Protein AF-A0A455U4U6-F1 (afdb_monomer_lite)

Structure (mmCIF, N/CA/C/O backbone):
data_AF-A0A455U4U6-F1
#
_entry.id   AF-A0A455U4U6-F1
#
loop_
_atom_site.group_PDB
_atom_site.id
_atom_site.type_symbol
_atom_site.label_atom_id
_atom_site.label_alt_id
_atom_site.label_comp_id
_atom_site.label_asym_id
_atom_site.label_entity_id
_atom_site.label_seq_id
_atom_site.pdbx_PDB_ins_code
_atom_site.Cartn_x
_atom_site.Cartn_y
_atom_site.Cartn_z
_atom_site.occupancy
_atom_site.B_iso_or_equiv
_atom_site.auth_seq_id
_atom_site.auth_comp_id
_atom_site.auth_asym_id
_atom_site.auth_atom_id
_atom_site.pdbx_PDB_model_num
ATOM 1 N N . MET A 1 1 ? -2.563 5.714 -1.854 1.00 68.12 1 MET A N 1
ATOM 2 C CA . MET A 1 1 ? -1.925 6.134 -3.123 1.00 68.12 1 MET A CA 1
ATOM 3 C C . MET A 1 1 ? -0.407 5.949 -3.136 1.00 68.12 1 MET A C 1
ATOM 5 O O . MET A 1 1 ? 0.048 5.302 -4.060 1.00 68.12 1 MET A O 1
ATOM 9 N N . ALA A 1 2 ? 0.357 6.394 -2.128 1.00 83.75 2 ALA A N 1
ATOM 10 C CA . ALA A 1 2 ? 1.831 6.289 -2.020 1.00 83.75 2 ALA A CA 1
ATOM 11 C C . ALA A 1 2 ? 2.559 5.250 -2.913 1.00 83.75 2 ALA A C 1
ATOM 13 O O . ALA A 1 2 ? 3.263 5.619 -3.844 1.00 83.75 2 ALA A O 1
ATOM 14 N N . ILE A 1 3 ? 2.403 3.942 -2.672 1.00 90.94 3 ILE A N 1
ATOM 15 C CA . ILE A 1 3 ? 3.141 2.926 -3.449 1.00 90.94 3 ILE A CA 1
ATOM 16 C C . ILE A 1 3 ? 2.662 2.820 -4.901 1.00 90.94 3 ILE A C 1
ATOM 18 O O . ILE A 1 3 ? 3.487 2.693 -5.801 1.00 90.94 3 ILE A O 1
ATOM 22 N N . LEU A 1 4 ? 1.363 2.961 -5.163 1.00 93.06 4 LEU A N 1
ATOM 23 C CA . LEU A 1 4 ? 0.830 2.994 -6.530 1.00 93.06 4 LEU A CA 1
ATOM 24 C C . LEU A 1 4 ? 1.320 4.221 -7.314 1.00 93.06 4 LEU A C 1
ATOM 26 O O . LEU A 1 4 ? 1.362 4.184 -8.538 1.00 93.06 4 LEU A O 1
ATOM 30 N N . GLU A 1 5 ? 1.746 5.295 -6.643 1.00 93.19 5 GLU A N 1
ATOM 31 C CA . GLU A 1 5 ? 2.332 6.464 -7.312 1.00 93.19 5 GLU A CA 1
ATOM 32 C C . GLU A 1 5 ? 3.723 6.185 -7.890 1.00 93.19 5 GLU A C 1
ATOM 34 O O . GLU A 1 5 ? 4.144 6.872 -8.825 1.00 93.19 5 GLU A O 1
ATOM 39 N N . THR A 1 6 ? 4.411 5.154 -7.386 1.00 92.88 6 THR A N 1
ATOM 40 C CA . THR A 1 6 ? 5.715 4.716 -7.910 1.00 92.88 6 THR A CA 1
ATOM 41 C C . THR A 1 6 ? 5.604 4.049 -9.284 1.00 92.88 6 THR A C 1
ATOM 43 O O . THR A 1 6 ? 6.585 4.017 -10.028 1.00 92.88 6 THR A O 1
ATOM 46 N N . ARG A 1 7 ? 4.398 3.603 -9.662 1.00 93.44 7 ARG A N 1
ATOM 4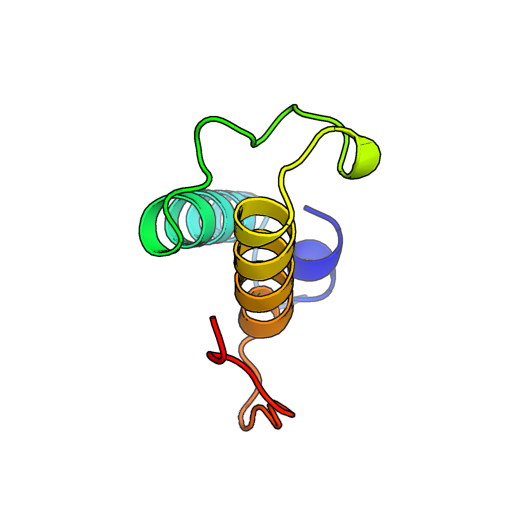7 C CA . ARG A 1 7 ? 4.071 3.044 -10.978 1.00 93.44 7 ARG A CA 1
ATOM 48 C C . ARG A 1 7 ? 3.849 4.155 -11.998 1.00 93.44 7 ARG A C 1
ATOM 50 O O . ARG A 1 7 ? 2.763 4.733 -12.104 1.00 93.44 7 ARG A O 1
ATOM 57 N N . LYS A 1 8 ? 4.918 4.522 -12.705 1.00 92.94 8 LYS A N 1
ATOM 58 C CA . LYS A 1 8 ? 4.937 5.641 -13.667 1.00 92.94 8 LYS A CA 1
ATOM 59 C C . LYS A 1 8 ? 4.121 5.368 -14.931 1.00 92.94 8 LYS A C 1
ATOM 61 O O . LYS A 1 8 ? 3.743 6.312 -15.612 1.00 92.94 8 LYS A O 1
ATOM 66 N N . GLU A 1 9 ? 3.863 4.104 -15.231 1.00 95.31 9 GLU A N 1
ATOM 67 C CA . GLU A 1 9 ? 3.055 3.643 -16.354 1.00 95.31 9 GLU A CA 1
ATOM 68 C C . GLU A 1 9 ? 1.546 3.817 -16.132 1.00 95.31 9 GLU A C 1
ATOM 70 O O . GLU A 1 9 ? 0.796 3.830 -17.102 1.00 95.31 9 GLU A O 1
ATOM 75 N N . LEU A 1 10 ? 1.102 3.979 -14.879 1.00 95.50 10 LEU A N 1
ATOM 76 C CA . LEU A 1 10 ? -0.307 4.159 -14.538 1.00 95.50 10 LEU A CA 1
ATOM 77 C C . LEU A 1 10 ? -0.675 5.638 -14.436 1.00 95.50 10 LEU A C 1
ATOM 79 O O . LEU A 1 10 ? -0.015 6.403 -13.720 1.00 95.50 10 LEU A O 1
ATOM 83 N N . ASN A 1 11 ? -1.786 6.025 -15.066 1.00 96.31 11 ASN A N 1
ATOM 84 C CA . ASN A 1 11 ? -2.379 7.340 -14.846 1.00 96.31 11 ASN A CA 1
ATOM 85 C C . ASN A 1 11 ? -3.131 7.384 -13.494 1.00 96.31 11 ASN A C 1
ATOM 87 O O . ASN A 1 11 ? -3.252 6.384 -12.786 1.00 96.31 11 ASN A O 1
ATOM 91 N N . ARG A 1 12 ? -3.637 8.559 -13.097 1.00 95.00 12 ARG A N 1
ATOM 92 C CA . ARG A 1 12 ? -4.351 8.717 -11.818 1.00 95.00 12 ARG A CA 1
ATOM 93 C C . ARG A 1 12 ? -5.577 7.803 -11.697 1.00 95.00 12 ARG A C 1
ATOM 95 O O . ARG A 1 12 ? -5.757 7.201 -10.644 1.00 95.00 12 ARG A O 1
ATOM 102 N N . SER A 1 13 ? -6.383 7.703 -12.750 1.00 96.81 13 SER A N 1
ATOM 103 C CA . SER A 1 13 ? -7.582 6.864 -12.763 1.00 96.81 13 SER A CA 1
ATOM 104 C C . SER A 1 13 ? -7.221 5.383 -12.674 1.00 96.81 13 SER A C 1
ATOM 106 O O . SER A 1 13 ? -7.824 4.671 -11.878 1.00 96.81 13 SER A O 1
ATOM 108 N N . ASP A 1 14 ? -6.181 4.936 -13.384 1.00 96.62 14 ASP A N 1
ATOM 109 C CA . ASP A 1 14 ? -5.721 3.542 -13.313 1.00 96.62 14 ASP A CA 1
ATOM 110 C C . ASP A 1 14 ? -5.213 3.196 -11.904 1.00 96.62 14 ASP A C 1
ATOM 112 O O . ASP A 1 14 ? -5.457 2.106 -11.389 1.00 96.62 14 ASP A O 1
ATOM 116 N N . ARG A 1 15 ? -4.525 4.138 -11.242 1.00 95.88 15 ARG A N 1
ATOM 117 C CA . ARG A 1 15 ? -4.076 3.971 -9.849 1.00 95.88 15 ARG A CA 1
ATOM 118 C C . ARG A 1 15 ? -5.253 3.881 -8.885 1.00 95.88 15 ARG A C 1
ATOM 120 O O . ARG A 1 15 ? -5.203 3.073 -7.964 1.00 95.88 15 ARG A O 1
ATOM 127 N N . GLU A 1 16 ? -6.284 4.699 -9.077 1.00 96.00 16 GLU A N 1
ATOM 128 C CA . GLU A 1 16 ? -7.508 4.651 -8.271 1.00 96.00 16 GLU A CA 1
ATOM 129 C C . GLU A 1 16 ? -8.240 3.317 -8.483 1.00 96.00 16 GLU A C 1
ATOM 131 O O . GLU A 1 16 ? -8.560 2.644 -7.509 1.00 96.00 16 GLU A O 1
A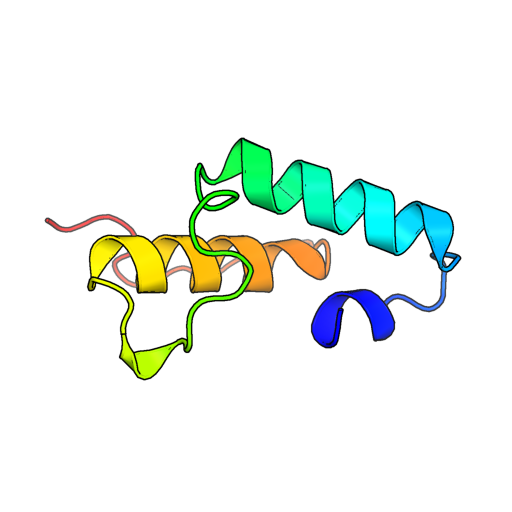TOM 136 N N . GLN A 1 17 ? -8.388 2.855 -9.727 1.00 96.75 17 GLN A N 1
ATOM 137 C CA . GLN A 1 17 ? -8.969 1.540 -10.021 1.00 96.75 17 GLN A CA 1
ATOM 138 C C . GLN A 1 17 ? -8.168 0.400 -9.387 1.00 96.75 17 GLN A C 1
ATOM 140 O O . GLN A 1 17 ? -8.741 -0.497 -8.770 1.00 96.75 17 GLN A O 1
ATOM 145 N N . ARG A 1 18 ? -6.833 0.439 -9.490 1.00 95.94 18 ARG A N 1
ATOM 146 C CA . ARG A 1 18 ? -5.975 -0.589 -8.889 1.00 95.94 18 ARG A CA 1
ATOM 147 C C . ARG A 1 18 ? -6.041 -0.572 -7.365 1.00 95.94 18 ARG A C 1
ATOM 149 O O . ARG A 1 18 ? -5.989 -1.637 -6.756 1.00 95.94 18 ARG A O 1
ATOM 156 N N . LEU A 1 19 ? -6.148 0.612 -6.760 1.00 96.25 19 LEU A N 1
ATOM 157 C CA . LEU A 1 19 ? -6.347 0.761 -5.321 1.00 96.25 19 LEU A CA 1
ATOM 158 C C . LEU A 1 19 ? -7.647 0.088 -4.884 1.00 96.25 19 LEU A C 1
ATOM 160 O O . LEU A 1 19 ? -7.598 -0.741 -3.983 1.00 96.25 19 LEU A O 1
ATOM 164 N N . GLU A 1 20 ? -8.773 0.425 -5.515 1.00 96.81 20 GLU A N 1
ATOM 165 C CA . GLU A 1 20 ? -10.075 -0.138 -5.141 1.00 96.81 20 GLU A CA 1
ATOM 166 C C . GLU A 1 20 ? -10.092 -1.664 -5.329 1.00 96.81 20 GLU A C 1
ATOM 168 O O . GLU A 1 20 ? -10.485 -2.379 -4.411 1.00 96.81 20 GLU A O 1
ATOM 173 N N . ALA A 1 21 ? -9.524 -2.179 -6.427 1.00 96.94 21 ALA A N 1
ATOM 174 C CA . ALA A 1 21 ? -9.393 -3.623 -6.642 1.00 96.94 21 ALA A CA 1
ATOM 175 C C . ALA A 1 21 ? -8.590 -4.315 -5.522 1.00 96.94 21 ALA A C 1
ATOM 177 O O . ALA A 1 21 ? -9.020 -5.326 -4.979 1.00 96.94 21 ALA A O 1
ATOM 178 N N . LEU A 1 22 ? -7.447 -3.747 -5.114 1.00 96.19 22 LEU A N 1
ATOM 179 C CA . LEU A 1 22 ? -6.645 -4.297 -4.014 1.00 96.19 22 LEU A CA 1
ATOM 180 C C . LEU A 1 22 ? -7.368 -4.218 -2.662 1.00 96.19 22 LEU A C 1
ATOM 182 O O . LEU A 1 22 ? -7.182 -5.090 -1.817 1.00 96.19 22 LEU A O 1
ATOM 186 N N . LEU A 1 23 ? -8.165 -3.176 -2.421 1.00 96.38 23 LEU A N 1
ATOM 187 C CA . LEU A 1 23 ? -8.940 -3.073 -1.186 1.00 96.38 23 LEU A CA 1
ATOM 188 C C . LEU A 1 23 ? -10.028 -4.153 -1.115 1.00 96.38 23 LEU A C 1
ATOM 190 O O . LEU A 1 23 ? -10.224 -4.750 -0.051 1.00 96.38 23 LEU A O 1
ATOM 194 N N . GLU A 1 24 ? -10.691 -4.419 -2.240 1.00 96.94 24 GLU A N 1
ATOM 195 C CA . GLU A 1 24 ? -11.719 -5.452 -2.373 1.00 96.94 24 GLU A CA 1
ATOM 196 C C . GLU A 1 24 ? -11.133 -6.865 -2.269 1.00 96.94 24 GLU A C 1
ATOM 198 O O . GLU A 1 24 ? -11.591 -7.638 -1.423 1.00 96.94 24 GLU A O 1
ATOM 203 N N . ASP A 1 25 ? 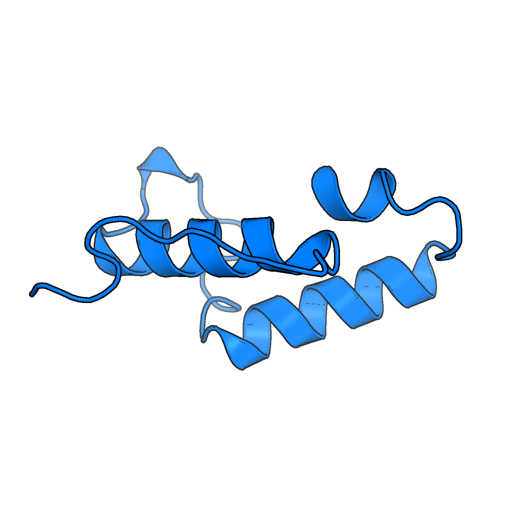-10.080 -7.168 -3.039 1.00 95.44 25 ASP A N 1
ATOM 204 C CA . ASP A 1 25 ? -9.405 -8.476 -3.075 1.00 95.44 25 ASP A CA 1
ATOM 205 C C . ASP A 1 25 ? -8.920 -8.917 -1.684 1.00 95.44 25 ASP A C 1
ATOM 207 O O . ASP A 1 25 ? -8.936 -10.101 -1.345 1.00 95.44 25 ASP A O 1
ATOM 211 N N . PHE A 1 26 ? -8.497 -7.958 -0.855 1.00 94.50 26 PHE A N 1
ATOM 212 C CA . PHE A 1 26 ? -7.994 -8.211 0.497 1.00 94.50 26 PHE A CA 1
ATOM 213 C C . PHE A 1 26 ? -9.030 -7.975 1.601 1.00 94.50 26 PHE A C 1
ATOM 215 O O . PHE A 1 26 ? -8.694 -8.095 2.783 1.00 94.50 26 PHE A O 1
ATOM 222 N N . HIS A 1 27 ? -10.281 -7.662 1.250 1.00 95.31 27 HIS A N 1
ATOM 223 C CA . HIS A 1 27 ? -11.368 -7.386 2.195 1.00 95.31 27 HIS A CA 1
ATOM 224 C C . HIS A 1 27 ? -10.973 -6.352 3.266 1.00 95.31 27 HIS A C 1
ATOM 226 O O . HIS A 1 27 ? -11.105 -6.581 4.475 1.00 95.31 27 HIS A O 1
ATOM 232 N N . ILE A 1 28 ? -10.414 -5.227 2.816 1.00 96.25 28 ILE A N 1
ATOM 233 C CA . ILE A 1 28 ? -9.944 -4.117 3.661 1.00 96.25 28 ILE A CA 1
ATOM 234 C C . ILE A 1 28 ? -10.553 -2.765 3.258 1.00 96.25 28 ILE A C 1
ATOM 236 O O . ILE A 1 28 ? -10.143 -1.724 3.769 1.00 96.25 28 ILE A O 1
ATOM 240 N N . THR A 1 29 ? -11.566 -2.747 2.388 1.00 97.12 29 THR A N 1
ATOM 241 C CA . THR A 1 29 ? -12.271 -1.518 1.985 1.00 97.12 29 THR A CA 1
ATOM 242 C C . THR A 1 29 ? -12.849 -0.754 3.181 1.00 97.12 29 THR A C 1
ATOM 244 O O . THR A 1 29 ? -12.792 0.473 3.214 1.00 97.12 29 THR A O 1
ATOM 247 N N . HIS A 1 30 ? -13.345 -1.455 4.208 1.00 95.56 30 HIS A N 1
ATOM 248 C CA . HIS A 1 30 ? -13.948 -0.851 5.406 1.00 95.56 30 HIS A CA 1
ATOM 249 C C . HIS A 1 30 ? -12.949 -0.136 6.323 1.00 95.56 30 HIS A C 1
ATOM 251 O O . HIS A 1 30 ? -13.366 0.651 7.167 1.00 95.56 30 HIS A O 1
ATOM 257 N N . ILE A 1 31 ? -11.646 -0.391 6.170 1.00 95.31 31 ILE A N 1
ATOM 258 C CA . ILE A 1 31 ? -10.585 0.230 6.978 1.00 95.31 31 ILE A CA 1
ATOM 259 C C . ILE A 1 31 ? -9.752 1.252 6.202 1.00 95.31 31 ILE A C 1
ATOM 261 O O . ILE A 1 31 ? -8.728 1.703 6.710 1.00 95.31 31 ILE A O 1
ATOM 265 N N . ARG A 1 32 ? -10.167 1.627 4.985 1.00 94.50 32 ARG A N 1
ATOM 266 C CA . ARG A 1 32 ? -9.398 2.501 4.080 1.00 94.50 32 ARG A CA 1
ATOM 267 C C . ARG A 1 32 ? -8.946 3.826 4.706 1.00 94.50 32 ARG A C 1
ATOM 269 O O . ARG A 1 32 ? -7.854 4.295 4.396 1.00 94.50 32 ARG A O 1
ATOM 276 N N . ASP A 1 33 ? -9.762 4.388 5.596 1.00 94.94 33 ASP A N 1
ATOM 277 C CA . ASP A 1 33 ? -9.526 5.689 6.232 1.00 94.94 33 ASP A CA 1
ATOM 278 C C . ASP A 1 33 ? -9.065 5.553 7.695 1.00 94.94 33 ASP A C 1
ATOM 280 O O . ASP A 1 33 ? -8.837 6.550 8.384 1.00 94.94 33 ASP A O 1
ATOM 284 N N . ASN A 1 34 ? -8.894 4.320 8.184 1.00 95.06 34 ASN A N 1
ATOM 285 C CA . ASN A 1 34 ? -8.421 4.066 9.538 1.00 95.06 34 ASN A CA 1
ATOM 286 C C . ASN A 1 34 ? -6.905 4.280 9.628 1.00 95.06 34 ASN A C 1
ATOM 288 O O . ASN A 1 34 ? -6.138 3.940 8.725 1.00 95.06 34 ASN A O 1
ATOM 292 N N . LEU A 1 35 ? -6.442 4.783 10.774 1.00 93.12 35 LEU A N 1
ATOM 293 C CA . LEU A 1 35 ? -5.011 4.867 11.051 1.00 93.12 35 LEU A CA 1
ATOM 294 C C . LEU A 1 35 ? -4.418 3.457 11.150 1.00 93.12 35 LEU A C 1
ATOM 296 O O . LEU A 1 35 ? -4.945 2.602 11.853 1.00 93.12 35 LEU A O 1
ATOM 300 N N . GLY A 1 36 ? -3.256 3.219 10.537 1.00 88.31 36 GLY A N 1
ATOM 301 C CA . GLY A 1 36 ? -2.604 1.899 10.581 1.00 88.31 36 GLY A CA 1
ATOM 302 C C . GLY A 1 36 ? -2.369 1.359 12.004 1.00 88.31 36 GLY A C 1
ATOM 303 O O . GLY A 1 36 ? -2.368 0.146 12.227 1.00 88.31 36 GLY A O 1
ATOM 304 N N . MET A 1 37 ? -2.227 2.256 12.988 1.00 91.88 37 MET A N 1
ATOM 305 C CA . MET A 1 37 ? -2.084 1.910 14.407 1.00 91.88 37 MET A CA 1
ATOM 306 C C . MET A 1 37 ? -3.355 1.317 15.031 1.00 91.88 37 MET A C 1
ATOM 308 O O . MET A 1 37 ? -3.228 0.541 15.971 1.00 91.88 37 MET A O 1
ATOM 312 N N . SER A 1 38 ? -4.547 1.641 14.516 1.00 94.19 38 SER A N 1
ATOM 313 C CA . SER A 1 38 ? -5.831 1.159 15.045 1.00 94.19 38 SER A CA 1
ATOM 314 C C . SER A 1 38 ? -6.300 -0.161 14.427 1.00 94.19 38 SER A C 1
ATOM 316 O O . SER A 1 38 ? -7.344 -0.671 14.817 1.00 94.19 38 SER A O 1
ATOM 318 N N . LEU A 1 39 ? -5.565 -0.704 13.452 1.00 94.19 39 LEU A N 1
ATOM 319 C CA . LEU A 1 39 ? -5.901 -1.970 12.801 1.00 94.19 39 LEU A CA 1
ATOM 320 C C . LEU A 1 39 ? -5.590 -3.163 13.706 1.00 94.19 39 LEU A C 1
ATOM 322 O O . LEU A 1 39 ? -4.552 -3.187 14.374 1.00 94.19 39 LEU A O 1
ATOM 326 N N . SER A 1 40 ? -6.440 -4.190 13.656 1.00 94.12 40 SER A N 1
ATOM 327 C CA . SER A 1 40 ? -6.117 -5.497 14.235 1.00 94.12 40 SER A CA 1
ATOM 328 C C . SER A 1 40 ? -4.882 -6.112 13.560 1.00 94.12 40 SER A C 1
ATOM 330 O O . SER A 1 40 ? -4.506 -5.739 12.446 1.00 94.12 40 SER A O 1
ATOM 332 N N . GLY A 1 41 ? -4.252 -7.099 14.206 1.00 92.25 41 GLY A N 1
ATOM 333 C CA . GLY A 1 41 ? -3.088 -7.786 13.631 1.00 92.25 41 GLY A CA 1
ATOM 334 C C . GLY A 1 41 ? -3.380 -8.407 12.258 1.00 92.25 41 GLY A C 1
ATOM 335 O O . GLY A 1 41 ? -2.597 -8.243 11.325 1.00 92.25 41 GLY A O 1
ATOM 336 N N . GLY A 1 42 ? -4.547 -9.043 12.104 1.00 91.62 42 GLY A N 1
ATOM 337 C CA . GLY A 1 42 ? -4.971 -9.634 10.832 1.00 91.62 42 GLY A CA 1
ATOM 338 C C . GLY A 1 42 ? -5.241 -8.593 9.741 1.00 91.62 42 GLY A C 1
ATOM 339 O O . GLY A 1 42 ? -4.858 -8.794 8.592 1.00 91.62 42 GLY A O 1
ATOM 340 N N . GLU A 1 43 ? -5.854 -7.461 10.087 1.00 94.25 43 GLU A N 1
ATOM 341 C CA . GLU A 1 43 ? -6.071 -6.354 9.145 1.00 94.25 43 GLU A CA 1
ATOM 342 C C . GLU A 1 43 ? -4.758 -5.721 8.702 1.00 94.25 43 GLU A C 1
ATOM 344 O O . GLU A 1 43 ? -4.541 -5.541 7.505 1.00 94.25 43 GLU A O 1
ATOM 349 N N . ARG A 1 44 ? -3.852 -5.440 9.647 1.00 92.88 44 ARG A N 1
ATOM 350 C CA . ARG A 1 44 ? -2.526 -4.899 9.336 1.00 92.88 44 ARG A CA 1
ATOM 351 C C . ARG A 1 44 ? -1.775 -5.816 8.377 1.00 92.88 44 ARG A C 1
ATOM 353 O O . ARG A 1 44 ? -1.216 -5.338 7.395 1.00 92.88 44 ARG A O 1
ATOM 360 N N . ARG A 1 45 ? -1.847 -7.127 8.607 1.00 91.50 45 ARG A N 1
ATOM 361 C CA . ARG A 1 45 ? -1.247 -8.127 7.725 1.00 91.50 45 ARG A CA 1
ATOM 362 C C . ARG A 1 45 ? -1.826 -8.090 6.311 1.00 91.50 45 ARG A C 1
ATOM 364 O O . ARG A 1 45 ? -1.068 -8.065 5.346 1.00 91.50 45 ARG A O 1
ATOM 371 N N . ARG A 1 46 ? -3.156 -8.052 6.169 1.00 93.62 4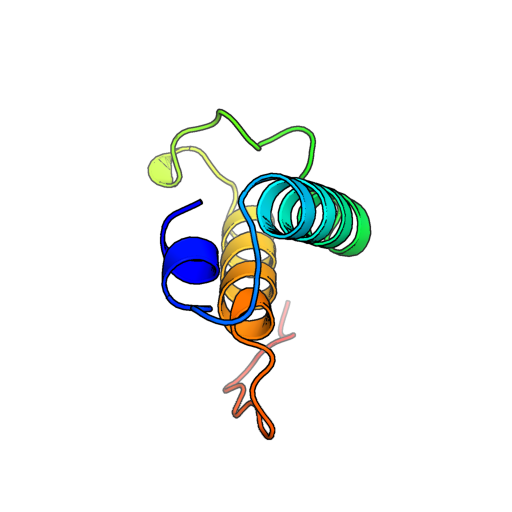6 ARG A N 1
ATOM 372 C CA . ARG A 1 46 ? -3.803 -7.951 4.846 1.00 93.62 46 ARG A CA 1
ATOM 373 C C . ARG A 1 46 ? -3.411 -6.663 4.123 1.00 93.62 46 ARG A C 1
ATOM 375 O O . ARG A 1 46 ? -3.091 -6.716 2.940 1.00 93.62 46 ARG A O 1
ATOM 382 N N . VAL A 1 47 ? -3.339 -5.540 4.840 1.00 94.19 47 VAL A N 1
ATOM 383 C CA . VAL A 1 47 ? -2.847 -4.263 4.297 1.00 94.19 47 VAL A CA 1
ATOM 384 C C . VAL A 1 47 ? -1.397 -4.378 3.820 1.00 94.19 47 VAL A C 1
ATOM 386 O O . VAL A 1 47 ? -1.077 -3.891 2.740 1.00 94.19 47 VAL A O 1
ATOM 389 N N . GLU A 1 48 ? -0.511 -5.027 4.577 1.00 91.62 48 GLU A N 1
ATOM 390 C CA . GLU A 1 48 ? 0.895 -5.207 4.190 1.00 91.62 48 GLU A CA 1
ATOM 391 C C . GLU A 1 48 ? 1.059 -6.066 2.932 1.00 91.62 48 GLU A C 1
ATOM 393 O O . GLU A 1 48 ? 1.849 -5.714 2.050 1.00 91.62 48 GLU A O 1
ATOM 398 N N . ILE A 1 49 ? 0.285 -7.146 2.811 1.00 91.62 49 ILE A N 1
ATOM 399 C CA . ILE A 1 49 ? 0.297 -8.007 1.623 1.00 91.62 49 ILE A CA 1
ATOM 400 C C . ILE A 1 49 ? -0.252 -7.242 0.410 1.00 91.62 49 ILE A C 1
ATOM 402 O O . ILE A 1 49 ? 0.430 -7.169 -0.613 1.00 91.62 49 ILE A O 1
ATOM 406 N N . ALA A 1 50 ? -1.417 -6.594 0.538 1.00 93.94 50 ALA A N 1
ATOM 407 C CA . ALA A 1 50 ? -2.009 -5.775 -0.524 1.00 93.94 50 ALA A CA 1
ATOM 408 C C . ALA A 1 50 ? -1.039 -4.683 -1.003 1.00 93.94 50 ALA A C 1
ATOM 410 O O . ALA A 1 50 ? -0.841 -4.468 -2.199 1.00 93.94 50 ALA A O 1
ATOM 411 N N . ARG A 1 51 ? -0.366 -4.026 -0.053 1.00 92.69 51 ARG A N 1
ATOM 412 C CA . ARG A 1 51 ? 0.634 -2.992 -0.320 1.00 92.69 51 ARG A CA 1
ATOM 413 C C . ARG A 1 51 ? 1.861 -3.537 -1.054 1.00 92.69 51 ARG A C 1
ATOM 415 O O . ARG A 1 51 ? 2.391 -2.848 -1.919 1.00 92.69 51 ARG A O 1
ATOM 422 N N . SER A 1 52 ? 2.306 -4.743 -0.716 1.00 92.25 52 SER A N 1
ATOM 423 C CA . SER A 1 52 ? 3.442 -5.402 -1.375 1.00 92.25 52 SER A CA 1
ATOM 424 C C . SER A 1 52 ? 3.100 -5.831 -2.804 1.00 92.25 52 SER A C 1
ATOM 426 O O . SER A 1 52 ? 3.947 -5.761 -3.687 1.00 92.25 52 SER A O 1
ATOM 428 N N . LEU A 1 53 ? 1.847 -6.217 -3.052 1.00 93.25 53 LEU A N 1
ATOM 429 C CA . LEU A 1 53 ? 1.342 -6.573 -4.381 1.00 93.25 53 LEU A CA 1
ATOM 430 C C . LEU A 1 53 ? 1.046 -5.364 -5.271 1.00 93.25 53 LEU A C 1
ATOM 432 O O . LEU A 1 53 ? 1.022 -5.496 -6.493 1.00 93.25 53 LEU A O 1
ATOM 436 N N . ALA A 1 54 ? 0.849 -4.183 -4.684 1.00 94.50 54 ALA A N 1
ATOM 437 C CA . ALA A 1 54 ? 0.543 -2.962 -5.422 1.00 94.50 54 ALA A CA 1
ATOM 438 C C . ALA A 1 54 ? 1.627 -2.565 -6.438 1.00 94.50 54 ALA A C 1
ATOM 440 O O . ALA A 1 54 ? 1.321 -1.878 -7.412 1.00 94.50 54 ALA A O 1
ATOM 441 N N . THR A 1 55 ? 2.876 -2.995 -6.235 1.00 91.94 55 THR A N 1
ATOM 442 C CA . THR A 1 55 ? 3.990 -2.776 -7.172 1.00 91.94 55 THR A CA 1
ATOM 443 C C . THR A 1 55 ? 4.047 -3.790 -8.315 1.00 91.94 55 THR A C 1
ATOM 445 O O . THR A 1 55 ? 4.939 -3.677 -9.147 1.00 91.94 55 THR A O 1
ATOM 448 N N . GLU A 1 56 ? 3.129 -4.763 -8.364 1.00 91.50 56 GLU A N 1
ATOM 449 C CA . GLU A 1 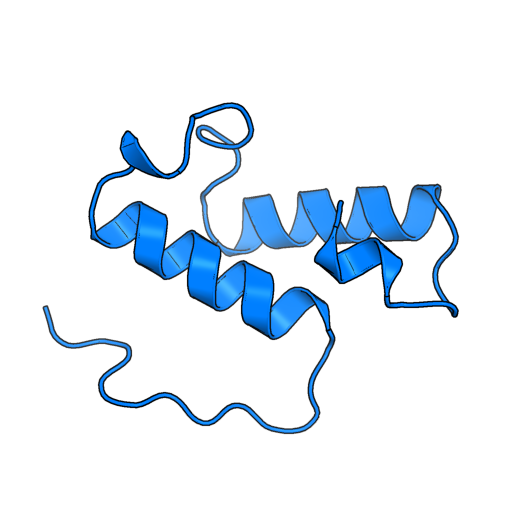56 ? 3.147 -5.892 -9.309 1.00 91.50 56 GLU A CA 1
ATOM 450 C C . GLU A 1 56 ? 4.530 -6.559 -9.414 1.00 91.50 56 GLU A C 1
ATOM 452 O O . GLU A 1 56 ? 5.120 -6.644 -10.495 1.00 91.50 56 GLU A O 1
ATOM 457 N N . PRO A 1 57 ? 5.090 -7.018 -8.280 1.00 92.44 57 PRO A N 1
ATOM 458 C CA . PRO A 1 57 ? 6.408 -7.628 -8.279 1.00 92.44 57 PRO A CA 1
ATOM 459 C C . PRO A 1 57 ? 6.378 -8.971 -9.020 1.00 92.44 57 PRO A C 1
ATOM 461 O O . PRO A 1 57 ? 5.427 -9.742 -8.902 1.00 92.44 57 PRO A O 1
ATOM 464 N N . ALA A 1 58 ? 7.462 -9.297 -9.727 1.00 92.75 58 ALA A N 1
ATOM 465 C CA . ALA A 1 58 ? 7.604 -10.600 -10.384 1.00 92.75 58 ALA A CA 1
ATOM 466 C C . 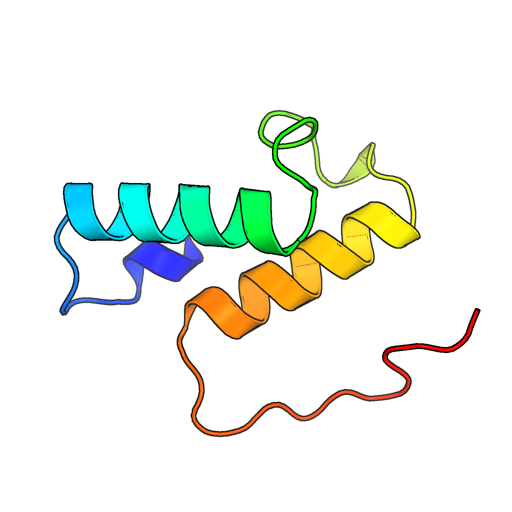ALA A 1 58 ? 7.697 -11.766 -9.379 1.00 92.75 58 ALA A C 1
ATOM 468 O O . ALA A 1 58 ? 7.317 -12.890 -9.694 1.00 92.75 58 ALA A O 1
ATOM 469 N N . PHE A 1 59 ? 8.201 -11.495 -8.170 1.00 91.50 59 PHE A N 1
ATOM 470 C CA . PHE A 1 59 ? 8.361 -12.471 -7.096 1.00 91.50 59 PHE A CA 1
ATOM 471 C C . PHE A 1 59 ? 8.067 -11.824 -5.746 1.00 91.50 59 PHE A C 1
ATOM 473 O O . PHE A 1 59 ? 8.425 -10.668 -5.514 1.00 91.50 59 PHE A O 1
ATOM 480 N N . ILE A 1 60 ? 7.466 -12.591 -4.838 1.00 87.62 60 ILE A N 1
ATOM 481 C CA . ILE A 1 60 ? 7.262 -12.196 -3.443 1.00 87.62 60 ILE A CA 1
ATOM 482 C C . ILE A 1 60 ? 7.877 -13.273 -2.561 1.00 87.62 60 ILE A C 1
ATOM 484 O O . ILE A 1 60 ? 7.536 -14.448 -2.684 1.00 87.62 60 ILE A O 1
ATOM 488 N N . LEU A 1 61 ? 8.773 -12.862 -1.667 1.00 87.12 61 LEU A N 1
ATOM 489 C CA . LEU A 1 61 ? 9.255 -13.702 -0.581 1.00 87.12 61 LEU A CA 1
ATOM 490 C C . LEU A 1 61 ? 8.452 -13.357 0.669 1.00 87.12 61 LEU A C 1
ATOM 492 O O . LEU A 1 61 ? 8.480 -12.219 1.135 1.00 87.12 61 LEU A O 1
ATOM 496 N N . LEU A 1 62 ? 7.723 -14.338 1.184 1.00 83.94 62 LEU A N 1
ATOM 497 C CA . LEU A 1 62 ? 6.949 -14.207 2.405 1.00 83.94 62 LEU A CA 1
ATOM 498 C C . LEU A 1 62 ? 7.557 -15.130 3.452 1.00 83.94 62 LEU A C 1
ATOM 500 O O . LEU A 1 62 ? 7.589 -16.341 3.245 1.00 83.94 62 LEU A O 1
ATOM 504 N N . ASP A 1 63 ? 8.012 -14.557 4.559 1.00 80.62 63 ASP A N 1
ATOM 505 C CA . ASP A 1 63 ? 8.433 -15.329 5.723 1.00 80.62 63 ASP A CA 1
ATOM 506 C C . ASP A 1 63 ? 7.240 -15.456 6.680 1.00 80.62 63 ASP A C 1
ATOM 508 O O . ASP A 1 63 ? 6.636 -14.458 7.080 1.00 80.62 63 ASP A O 1
ATOM 512 N N . GLU A 1 64 ? 6.840 -16.693 6.962 1.00 74.50 64 GLU A N 1
ATOM 513 C CA . GLU A 1 64 ? 5.713 -17.047 7.835 1.00 74.50 64 GLU A CA 1
ATOM 514 C C . GLU A 1 64 ? 4.333 -16.411 7.523 1.00 74.50 64 GLU A C 1
ATOM 516 O O . GLU A 1 64 ? 3.620 -16.050 8.460 1.00 74.50 64 GLU A O 1
ATOM 521 N N . PRO A 1 65 ? 3.863 -16.278 6.260 1.00 66.12 65 PRO A N 1
ATOM 522 C CA . PRO A 1 65 ? 2.703 -15.446 5.886 1.00 66.12 65 PRO A CA 1
ATOM 523 C C . PRO A 1 65 ? 1.334 -15.854 6.447 1.00 66.12 65 PRO A C 1
ATOM 525 O O . PRO A 1 65 ? 0.392 -15.072 6.317 1.00 66.12 65 PRO A O 1
ATOM 528 N N . LEU A 1 66 ? 1.186 -17.048 7.027 1.00 60.91 66 LEU A N 1
ATOM 529 C CA . LEU A 1 66 ? -0.131 -17.643 7.295 1.00 60.91 66 LEU A CA 1
ATOM 530 C C . LEU A 1 66 ? -0.275 -18.335 8.659 1.00 60.91 66 LEU A C 1
ATOM 532 O O . LEU A 1 66 ? -1.337 -18.888 8.918 1.00 60.91 66 LEU A O 1
ATOM 536 N N . LEU A 1 67 ? 0.725 -18.302 9.548 1.00 53.75 67 LEU A N 1
ATOM 537 C CA . LEU A 1 67 ? 0.578 -18.941 10.860 1.00 53.75 67 LEU A CA 1
ATOM 538 C C . LEU A 1 67 ? -0.237 -18.071 11.832 1.00 53.75 67 LEU A C 1
ATOM 540 O O . LEU A 1 67 ? 0.293 -17.155 12.465 1.00 53.75 67 LEU A O 1
ATOM 544 N N . ALA A 1 68 ? -1.533 -18.375 11.906 1.00 44.47 68 ALA A N 1
ATOM 545 C CA . ALA A 1 68 ? -2.390 -18.301 13.088 1.00 44.47 68 ALA A CA 1
ATOM 546 C C . ALA A 1 68 ? -3.490 -19.364 12.956 1.00 44.47 68 ALA A C 1
ATOM 548 O O . ALA A 1 68 ? -4.103 -19.424 11.866 1.00 44.47 68 ALA A O 1
#

Organism: NCBI:txid115553

Radius of gyration: 12.56 Å; chains: 1; bounding box: 23×28×31 Å

Sequence (68 aa):
MAILETRKELNRSDREQRLEALLEDFHITHIRDNLGMSLSGGERRRVEIARSLATEPAFILLDEPLLA

Secondary structure (DSSP, 8-state):
-HHHHT-TTS-HHHHHHHHHHHHHHTT-GGGTTS-GGGS-HHHHHHHHHHHHHTT--S----SSTT--

Foldseek 3Di:
DVLLVVVPVDDPVRSVVLVVVLCVVLVNPVCPPPDLVPDDPSSNLSVVVSSVCSNVDPDDDDDPSDDD

InterPro domains:
  IPR003439 ABC transporter-like, ATP-binding domain [PF00005] (12-66)
  IPR027417 P-loop containing nucleoside triphosphate hydrolase [G3DSA:3.40.50.300] (1-68)
  IPR027417 P-loop containing nucleoside triphosphate hydrolase [SSF52540] (7-66)
  IPR051120 ABC Transporter, Amino Acid and LPS Transport [PTHR45772] (10-66)

pLDDT: mean 90.55, std 10.05, range [44.47, 97.12]